Protein AF-A0A2G2KWG2-F1 (afdb_monomer_lite)

pLDDT: mean 80.39, std 11.44, range [49.38, 95.5]

Secondary structure (DSSP, 8-state):
--HHHHHHHHHHHHHHHHHHHHHTS--HHHHHHHHTTSTTHHHHHHHHHHHHHHHHHHHHHHHHHHHTTTSS-HHHHHHHHHHHHHHHHHHHHHHHHHHHHHHHHHHHHHHHHHHHHHHHHH--

Structure (mmCIF, N/CA/C/O backbone):
data_AF-A0A2G2KWG2-F1
#
_entry.id   AF-A0A2G2KWG2-F1
#
loop_
_atom_site.group_PDB
_atom_site.id
_atom_site.type_symbol
_atom_site.label_atom_id
_atom_site.label_alt_id
_atom_site.label_comp_id
_atom_site.label_asym_id
_atom_site.label_entity_id
_atom_site.label_seq_id
_atom_site.pdbx_PDB_ins_code
_atom_site.Cartn_x
_atom_site.Cartn_y
_atom_site.Cartn_z
_atom_site.occupancy
_atom_site.B_iso_or_equiv
_atom_site.auth_seq_id
_atom_site.auth_comp_id
_atom_site.auth_asym_id
_atom_site.auth_atom_id
_atom_site.pdbx_PDB_model_num
ATOM 1 N N . MET A 1 1 ? -23.468 -18.982 46.905 1.00 54.31 1 MET A N 1
ATOM 2 C CA . MET A 1 1 ? -22.474 -18.614 45.880 1.00 54.31 1 MET A CA 1
ATOM 3 C C . MET A 1 1 ? -21.474 -17.694 46.541 1.00 54.31 1 MET A C 1
ATOM 5 O O . MET A 1 1 ? -21.897 -16.703 47.131 1.00 54.31 1 MET A O 1
ATOM 9 N N . ASN A 1 2 ? -20.203 -18.081 46.556 1.00 81.50 2 ASN A N 1
ATOM 10 C CA . ASN A 1 2 ? -19.160 -17.312 47.232 1.00 81.50 2 ASN A CA 1
ATOM 11 C C . ASN A 1 2 ? -18.752 -16.104 46.363 1.00 81.50 2 ASN A C 1
ATOM 13 O O . ASN A 1 2 ? -18.913 -16.143 45.144 1.00 81.50 2 ASN A O 1
ATOM 17 N N . ILE A 1 3 ? -18.253 -15.020 46.963 1.00 78.94 3 ILE A N 1
ATOM 18 C CA . ILE A 1 3 ? -17.846 -13.813 46.212 1.00 78.94 3 ILE A CA 1
ATOM 19 C C . ILE A 1 3 ? -16.778 -14.167 45.162 1.00 78.94 3 ILE A C 1
ATOM 21 O O . ILE A 1 3 ? -16.867 -13.711 44.024 1.00 78.94 3 ILE A O 1
ATOM 25 N N . ASP A 1 4 ? -15.859 -15.073 45.505 1.00 80.88 4 ASP A N 1
ATOM 26 C CA . ASP A 1 4 ? -14.844 -15.612 44.592 1.00 80.88 4 ASP A CA 1
ATOM 27 C C . ASP A 1 4 ? -15.439 -16.311 43.369 1.00 80.88 4 ASP A C 1
ATOM 29 O O . ASP A 1 4 ? -14.950 -16.127 42.259 1.00 80.88 4 ASP A O 1
ATOM 33 N N . GLU A 1 5 ? -16.514 -17.085 43.542 1.00 81.19 5 GLU A N 1
ATOM 34 C CA . GLU A 1 5 ? -17.206 -17.740 42.425 1.00 81.19 5 GLU A CA 1
ATOM 35 C C . GLU A 1 5 ? -17.782 -16.708 41.463 1.00 81.19 5 GLU A C 1
ATOM 37 O O . GLU A 1 5 ? -17.678 -16.875 40.254 1.00 81.19 5 GLU A O 1
ATOM 42 N N . LYS A 1 6 ? -18.351 -15.623 41.996 1.00 78.88 6 LYS A N 1
ATOM 43 C CA . LYS A 1 6 ? -18.944 -14.552 41.195 1.00 78.88 6 LYS A CA 1
ATOM 44 C C . LYS A 1 6 ? -17.879 -13.755 40.437 1.00 78.88 6 LYS A C 1
ATOM 46 O O . LYS A 1 6 ? -18.065 -13.487 39.257 1.00 78.88 6 LYS A O 1
ATOM 51 N N . ILE A 1 7 ? -16.754 -13.451 41.088 1.00 77.50 7 ILE A N 1
ATOM 52 C CA . ILE A 1 7 ? -15.598 -12.789 40.465 1.00 77.50 7 ILE A CA 1
ATOM 53 C C . ILE A 1 7 ? -15.025 -13.657 39.341 1.00 77.50 7 ILE A C 1
ATOM 55 O O . ILE A 1 7 ? -14.759 -13.154 38.254 1.00 77.50 7 ILE A O 1
ATOM 59 N N . LYS A 1 8 ? -14.879 -14.967 39.572 1.00 80.06 8 LYS A N 1
ATOM 60 C CA . LYS A 1 8 ? -14.352 -15.909 38.577 1.00 80.06 8 LYS A CA 1
ATOM 61 C C . LYS A 1 8 ? -15.262 -16.022 37.352 1.00 80.06 8 LYS A C 1
ATOM 63 O O . LYS A 1 8 ? -14.764 -16.021 36.234 1.00 80.06 8 LYS A O 1
ATOM 68 N N . LEU A 1 9 ? -16.578 -16.050 37.572 1.00 79.69 9 LEU A N 1
ATOM 69 C CA . LEU A 1 9 ? -17.590 -16.078 36.512 1.00 79.69 9 LEU A CA 1
ATOM 70 C C . LEU A 1 9 ? -17.611 -14.779 35.694 1.00 79.69 9 LEU A C 1
ATOM 72 O O . LEU A 1 9 ? -17.725 -14.830 34.473 1.00 79.69 9 LEU A O 1
ATOM 76 N N . GLU A 1 10 ? -17.482 -13.622 36.350 1.00 79.44 10 GLU A N 1
ATOM 77 C CA . GLU A 1 10 ? -17.452 -12.320 35.670 1.00 79.44 10 GLU A CA 1
ATOM 78 C C . GLU A 1 10 ? -16.156 -12.167 34.849 1.00 79.44 10 GLU A C 1
ATOM 80 O O . GLU A 1 10 ? -16.222 -11.805 33.676 1.00 79.44 10 GLU A O 1
ATOM 85 N N . LEU A 1 11 ? -15.006 -12.589 35.392 1.00 77.31 11 LEU A N 1
ATOM 86 C CA . LEU A 1 11 ? -13.723 -12.651 34.675 1.00 77.31 11 LEU A CA 1
ATOM 87 C C . LEU A 1 11 ? -13.737 -13.621 33.487 1.00 77.31 11 LEU A C 1
ATOM 89 O O . LEU A 1 11 ? -13.220 -13.283 32.426 1.00 77.31 11 LEU A O 1
ATOM 93 N N . GLU A 1 12 ? -14.318 -14.816 33.635 1.00 77.38 12 GLU A N 1
ATOM 94 C CA . GLU A 1 12 ? -14.474 -15.756 32.516 1.00 77.38 12 GLU A CA 1
ATOM 95 C C . GLU A 1 12 ? -15.400 -15.189 31.438 1.00 77.38 12 GLU A C 1
ATOM 97 O O . GLU A 1 12 ? -15.107 -15.329 30.252 1.00 77.38 12 GLU A O 1
ATOM 102 N N . SER A 1 13 ? -16.481 -14.506 31.826 1.00 75.06 13 SER A N 1
ATOM 103 C CA . SER A 1 13 ? -17.388 -13.870 30.868 1.00 75.06 13 SER A CA 1
ATOM 104 C C . SER A 1 13 ? -16.723 -12.721 30.101 1.00 75.06 13 SER A C 1
ATOM 106 O O . SER A 1 13 ? -16.862 -12.652 28.882 1.00 75.06 13 SER A O 1
ATOM 108 N N . GLU A 1 14 ? -15.922 -11.882 30.769 1.00 67.38 14 GLU A N 1
ATOM 109 C CA . GLU A 1 14 ? -15.144 -10.825 30.112 1.00 67.38 14 GLU A CA 1
ATOM 110 C C . GLU A 1 14 ? -14.042 -11.403 29.217 1.00 67.38 14 GLU A C 1
ATOM 112 O O . GLU A 1 14 ? -13.830 -10.914 28.109 1.00 67.38 14 GLU A O 1
ATOM 117 N N . ALA A 1 15 ? -13.362 -12.467 29.652 1.00 65.44 15 ALA A N 1
ATOM 118 C CA . ALA A 1 15 ? -12.344 -13.135 28.847 1.00 65.44 15 ALA A CA 1
ATOM 119 C C . ALA A 1 15 ? -12.936 -13.747 27.568 1.00 65.44 15 ALA A C 1
ATOM 121 O O . ALA A 1 15 ? -12.315 -13.664 26.510 1.00 65.44 15 ALA A O 1
ATOM 122 N N . LEU A 1 16 ? -14.142 -14.318 27.645 1.00 66.94 16 LEU A N 1
ATOM 123 C CA . LEU A 1 16 ? -14.862 -14.867 26.494 1.00 66.94 16 LEU A CA 1
ATOM 124 C C . LEU A 1 16 ? -15.338 -13.774 25.529 1.00 66.94 16 LEU A C 1
ATOM 126 O O . LEU A 1 16 ? -15.199 -13.943 24.318 1.00 66.94 16 LEU A O 1
ATOM 130 N N . ASP A 1 17 ? -15.836 -12.649 26.043 1.00 66.38 17 ASP A N 1
ATOM 131 C CA . ASP A 1 17 ? -16.205 -11.488 25.223 1.00 66.38 17 ASP A CA 1
ATOM 132 C C . ASP A 1 17 ? -14.978 -10.904 24.505 1.00 66.38 17 ASP A C 1
ATOM 134 O O . ASP A 1 17 ? -15.029 -10.591 23.313 1.00 66.38 17 ASP A O 1
ATOM 138 N N . ILE A 1 18 ? -13.841 -10.804 25.198 1.00 60.88 18 ILE A N 1
ATOM 139 C CA . ILE A 1 18 ? -12.584 -10.336 24.609 1.00 60.88 18 ILE A CA 1
ATOM 140 C C . ILE A 1 18 ? -12.048 -11.339 23.570 1.00 60.88 18 ILE A C 1
ATOM 142 O O . ILE A 1 18 ? -11.591 -10.920 22.506 1.00 60.88 18 ILE A O 1
ATOM 146 N N . ASP A 1 19 ? -12.138 -12.648 23.824 1.00 60.06 19 ASP A N 1
ATOM 147 C CA . ASP A 1 19 ? -11.736 -13.699 22.875 1.00 60.06 19 ASP A CA 1
ATOM 148 C C . ASP A 1 19 ? -12.617 -13.707 21.613 1.00 60.06 19 ASP A C 1
ATOM 150 O O . ASP A 1 19 ? -12.115 -13.874 20.501 1.00 60.06 19 ASP A O 1
ATOM 154 N N . GLN A 1 20 ? -13.922 -13.444 21.744 1.00 61.66 20 GLN A N 1
ATOM 155 C CA . GLN A 1 20 ? -14.818 -13.274 20.595 1.00 61.66 20 GLN A CA 1
ATOM 156 C C . GLN A 1 20 ? -14.486 -12.019 19.776 1.00 61.66 20 GLN A C 1
ATOM 158 O O . GLN A 1 20 ? -14.484 -12.083 18.548 1.00 61.66 20 GLN A O 1
ATOM 163 N N . ILE A 1 21 ? -14.129 -10.906 20.427 1.00 60.56 21 ILE A N 1
ATOM 164 C CA . ILE A 1 21 ? -13.680 -9.678 19.748 1.00 60.56 21 ILE A CA 1
ATOM 165 C C . ILE A 1 21 ? -12.326 -9.887 19.044 1.00 60.56 21 ILE A C 1
ATOM 167 O O . ILE A 1 21 ? -12.087 -9.297 17.990 1.00 60.56 21 ILE A O 1
ATOM 171 N N . MET A 1 22 ? -11.439 -10.719 19.602 1.00 55.62 22 MET A N 1
ATOM 172 C CA . MET A 1 22 ? -10.153 -11.068 18.983 1.00 55.62 22 MET A CA 1
ATOM 173 C C . MET A 1 22 ? -10.294 -12.065 17.825 1.00 55.62 22 MET A C 1
ATOM 175 O O . MET A 1 22 ? -9.551 -11.966 16.852 1.00 55.62 22 MET A O 1
ATOM 179 N N . LYS A 1 23 ? -11.258 -12.992 17.879 1.00 54.12 23 LYS A N 1
ATOM 180 C CA . LYS A 1 23 ? -11.554 -13.923 16.773 1.00 54.12 23 LYS A CA 1
ATOM 181 C C . LYS A 1 23 ? -12.103 -13.237 15.522 1.00 54.12 23 LYS A C 1
ATOM 183 O O . LYS A 1 23 ? -11.944 -13.783 14.434 1.00 54.12 23 LYS A O 1
ATOM 188 N N . ASP A 1 24 ? -12.696 -12.054 15.667 1.00 54.72 24 ASP A N 1
ATOM 189 C CA . ASP A 1 24 ? -13.163 -11.220 14.550 1.00 54.72 24 ASP A C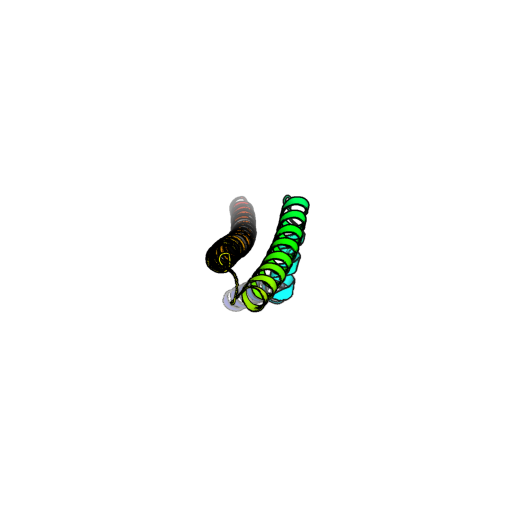A 1
ATOM 190 C C . ASP A 1 24 ? -12.019 -10.431 13.873 1.00 54.72 24 ASP A C 1
ATOM 192 O O . ASP A 1 24 ? -12.215 -9.712 12.893 1.00 54.72 24 ASP A O 1
ATOM 196 N N . GLU 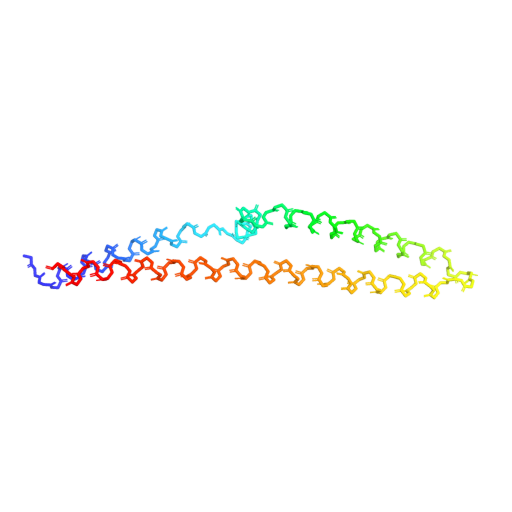A 1 25 ? -10.778 -10.570 14.360 1.00 55.91 25 GLU A N 1
ATOM 197 C CA . GLU A 1 25 ? -9.599 -10.126 13.624 1.00 55.91 25 GLU A CA 1
ATOM 198 C C . GLU A 1 25 ? -9.246 -11.162 12.558 1.00 55.91 25 GLU A C 1
ATOM 200 O O . GLU A 1 25 ? -8.352 -11.993 12.734 1.00 55.91 25 GLU A O 1
ATOM 205 N N . GLY A 1 26 ? -9.942 -11.111 11.420 1.00 58.81 26 GLY A N 1
ATOM 206 C CA . GLY A 1 26 ? -9.535 -11.881 10.254 1.00 58.81 26 GLY A CA 1
ATOM 207 C C . GLY A 1 26 ? -8.049 -11.662 9.938 1.00 58.81 26 GLY A C 1
ATOM 208 O O . GLY A 1 26 ? -7.449 -10.634 10.277 1.00 58.81 26 GLY A O 1
ATOM 209 N N . GLY A 1 27 ? -7.428 -12.677 9.328 1.00 70.56 27 GLY A N 1
ATOM 210 C CA . GLY A 1 27 ? -5.978 -12.741 9.122 1.00 70.56 27 GLY A CA 1
ATOM 211 C C . GLY A 1 27 ? -5.384 -11.542 8.365 1.00 70.56 27 GLY A C 1
ATOM 212 O O . GLY A 1 27 ? -6.073 -10.615 7.951 1.00 70.56 27 GLY A O 1
ATOM 213 N N . LEU A 1 28 ? -4.069 -11.555 8.115 1.00 65.31 28 LEU A N 1
ATOM 214 C CA . LEU A 1 28 ? -3.373 -10.444 7.433 1.00 65.31 28 LEU A CA 1
ATOM 215 C C . LEU A 1 28 ? -4.050 -10.000 6.121 1.00 65.31 28 LEU A C 1
ATOM 217 O O . LEU A 1 28 ? -4.090 -8.808 5.825 1.00 65.31 28 LEU A O 1
ATOM 221 N N . LEU A 1 29 ? -4.624 -10.943 5.368 1.00 69.56 29 LEU A N 1
ATOM 222 C CA . LEU A 1 29 ? -5.385 -10.653 4.150 1.00 69.56 29 LEU A CA 1
ATOM 223 C C . LEU A 1 29 ? -6.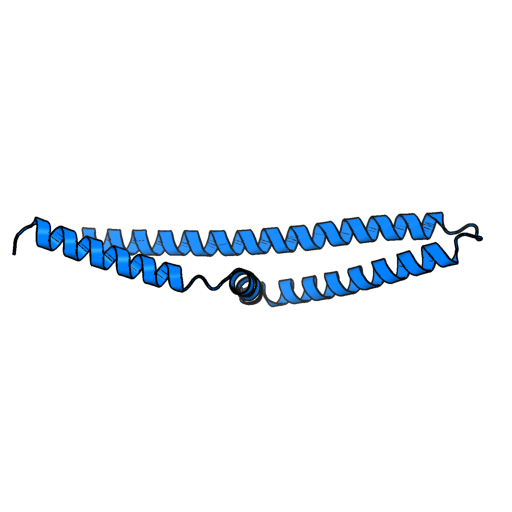686 -9.894 4.419 1.00 69.56 29 LEU A C 1
ATOM 225 O O . LEU A 1 29 ? -7.057 -9.036 3.625 1.00 69.56 29 LEU A O 1
ATOM 229 N N . ASP A 1 30 ? -7.343 -10.159 5.541 1.00 70.25 30 ASP A N 1
ATOM 230 C CA . ASP A 1 30 ? -8.566 -9.467 5.932 1.00 70.25 30 ASP A CA 1
ATOM 231 C C . ASP A 1 30 ? -8.261 -8.037 6.392 1.00 70.25 30 ASP A C 1
ATOM 233 O O . ASP A 1 30 ? -8.931 -7.088 6.000 1.00 70.25 30 ASP A O 1
ATOM 237 N N . ARG A 1 31 ? -7.139 -7.831 7.094 1.00 67.12 31 ARG A N 1
ATOM 238 C CA . ARG A 1 31 ? -6.636 -6.480 7.408 1.00 67.12 31 ARG A CA 1
ATOM 239 C C . ARG A 1 31 ? -6.324 -5.666 6.143 1.00 67.12 31 ARG A C 1
ATOM 241 O O . ARG A 1 31 ? -6.609 -4.466 6.086 1.00 67.12 31 ARG A O 1
ATOM 248 N N . ILE A 1 32 ? -5.799 -6.315 5.102 1.00 68.44 32 ILE A N 1
ATOM 249 C CA . ILE A 1 32 ? -5.620 -5.692 3.784 1.00 68.44 32 ILE A CA 1
ATOM 250 C C . ILE A 1 32 ? -6.987 -5.407 3.148 1.00 68.44 32 ILE A C 1
ATOM 252 O O . ILE A 1 32 ? -7.213 -4.293 2.681 1.00 68.44 32 ILE A O 1
ATOM 256 N N . ALA A 1 33 ? -7.924 -6.358 3.177 1.00 67.31 33 ALA A N 1
ATOM 257 C CA . ALA A 1 33 ? -9.261 -6.201 2.607 1.00 67.31 33 ALA A CA 1
ATOM 258 C C . ALA A 1 33 ? -10.063 -5.066 3.269 1.00 67.31 33 ALA A C 1
ATOM 260 O O . ALA A 1 33 ? -10.713 -4.291 2.569 1.00 67.31 33 ALA A O 1
ATOM 261 N N . VAL A 1 34 ? -9.954 -4.891 4.587 1.00 68.75 34 VAL A N 1
ATOM 262 C CA . VAL A 1 34 ? -10.573 -3.789 5.343 1.00 68.75 34 VAL A CA 1
ATOM 263 C C . VAL A 1 34 ? -10.029 -2.426 4.903 1.00 68.75 34 VAL A C 1
ATOM 265 O O . VAL A 1 34 ? -10.781 -1.452 4.847 1.00 68.75 34 VAL A O 1
ATOM 268 N N . THR A 1 35 ? -8.761 -2.346 4.482 1.00 67.44 35 THR A N 1
ATOM 269 C CA . THR A 1 35 ? -8.192 -1.115 3.895 1.00 67.44 35 THR A CA 1
ATOM 270 C C . THR A 1 35 ? -8.933 -0.705 2.612 1.00 67.44 35 THR A C 1
ATOM 272 O O . THR A 1 35 ? -9.075 0.482 2.319 1.00 67.44 35 THR A O 1
ATOM 275 N N . PHE A 1 36 ? -9.507 -1.669 1.886 1.00 65.50 36 PHE A N 1
ATOM 276 C CA . PHE A 1 36 ? -10.360 -1.426 0.720 1.00 65.50 36 PHE A CA 1
ATOM 277 C C . PHE A 1 36 ? -11.837 -1.169 1.062 1.00 65.50 36 PHE A C 1
ATOM 279 O O . PHE A 1 36 ? -12.630 -0.984 0.143 1.00 65.50 36 PHE A O 1
ATOM 286 N N . GLN A 1 37 ? -12.244 -1.142 2.334 1.00 63.84 37 GLN A N 1
ATOM 287 C CA . GLN A 1 37 ? -13.651 -0.991 2.744 1.00 63.84 37 GLN A CA 1
ATOM 288 C C . GLN A 1 37 ? -13.956 0.330 3.483 1.00 63.84 37 GLN A C 1
ATOM 290 O O . GLN A 1 37 ? -15.110 0.594 3.808 1.00 63.84 37 GLN A O 1
ATOM 295 N N . GLY A 1 38 ? -12.961 1.200 3.696 1.00 68.19 38 GLY A N 1
ATOM 296 C CA . GLY A 1 38 ? -13.136 2.497 4.368 1.00 68.19 38 GLY A CA 1
ATOM 297 C C . GLY A 1 38 ? -13.707 3.629 3.495 1.00 68.19 38 GLY A C 1
ATOM 298 O O . GLY A 1 38 ? -13.888 3.494 2.285 1.00 68.19 38 GLY A O 1
ATOM 299 N N . GLY A 1 39 ? -13.924 4.806 4.096 1.00 70.75 39 GLY A N 1
ATOM 300 C CA . GLY A 1 39 ? -14.415 6.009 3.397 1.00 70.75 39 GLY A CA 1
ATOM 301 C C . GLY A 1 39 ? -13.511 6.492 2.251 1.00 70.75 39 GLY A C 1
ATOM 302 O O . GLY A 1 39 ? -13.989 7.115 1.307 1.00 70.75 39 GLY A O 1
ATOM 303 N N . MET A 1 40 ? -12.223 6.131 2.273 1.00 75.94 40 MET A N 1
ATOM 304 C CA . MET A 1 40 ? -11.272 6.398 1.186 1.00 75.94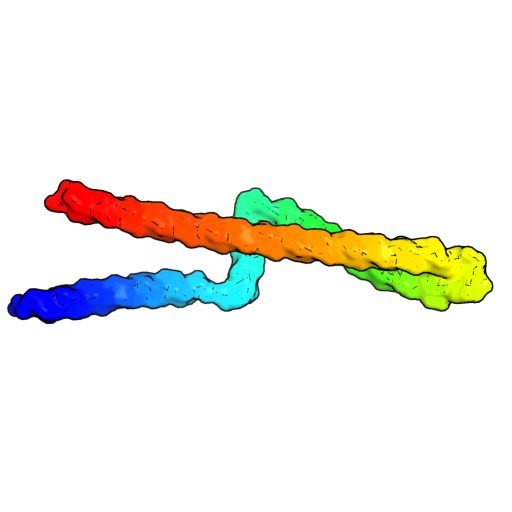 40 MET A CA 1
ATOM 305 C C . MET A 1 40 ? -11.123 5.236 0.190 1.00 75.94 40 MET A C 1
ATOM 307 O O . MET A 1 40 ? -10.214 5.251 -0.636 1.00 75.94 40 MET A O 1
ATOM 311 N N . ARG A 1 41 ? -12.040 4.255 0.189 1.00 78.69 41 ARG A N 1
ATOM 312 C CA . ARG A 1 41 ? -12.015 3.071 -0.693 1.00 78.69 41 ARG A CA 1
ATOM 313 C C . ARG A 1 41 ? -11.747 3.405 -2.158 1.00 78.69 41 ARG A C 1
ATOM 315 O O . ARG A 1 41 ? -10.892 2.786 -2.783 1.00 78.69 41 ARG A O 1
ATOM 322 N N . ARG A 1 42 ? -12.470 4.381 -2.720 1.00 80.88 42 ARG A N 1
ATOM 323 C CA . ARG A 1 42 ? -12.292 4.779 -4.129 1.00 80.88 42 ARG A CA 1
ATOM 324 C C . ARG A 1 42 ? -10.875 5.290 -4.388 1.00 80.88 42 ARG A C 1
ATOM 326 O O . ARG A 1 42 ? -10.299 4.973 -5.420 1.00 80.88 42 ARG A O 1
ATOM 333 N N . TRP A 1 43 ? -10.308 6.023 -3.434 1.00 83.00 43 TRP A N 1
ATOM 334 C CA . TRP A 1 43 ? -8.965 6.588 -3.535 1.00 83.00 43 TRP A CA 1
ATOM 335 C C . TRP A 1 43 ? -7.883 5.507 -3.436 1.00 83.00 43 TRP A C 1
ATOM 337 O O . TRP A 1 43 ? -6.976 5.471 -4.261 1.00 83.00 43 TRP A O 1
ATOM 347 N N . VAL A 1 44 ? -8.043 4.554 -2.511 1.00 85.75 44 VAL A N 1
ATOM 348 C CA . VAL A 1 44 ? -7.153 3.388 -2.383 1.00 85.75 44 VAL A CA 1
ATOM 349 C C . VAL A 1 44 ? -7.162 2.542 -3.661 1.00 85.75 44 VAL A C 1
ATOM 351 O O . VAL A 1 44 ? -6.101 2.131 -4.123 1.00 85.75 44 VAL A O 1
ATOM 354 N N . ILE A 1 45 ? -8.330 2.328 -4.280 1.00 86.62 45 ILE A N 1
ATOM 355 C CA . ILE A 1 45 ? -8.439 1.602 -5.558 1.00 86.62 45 ILE A CA 1
ATOM 356 C C . ILE A 1 45 ? -7.713 2.354 -6.680 1.00 86.62 45 ILE A C 1
ATOM 358 O O . ILE A 1 45 ? -6.922 1.745 -7.396 1.00 86.62 45 ILE A O 1
ATOM 362 N N . ILE A 1 46 ? -7.937 3.666 -6.815 1.00 89.38 46 ILE A N 1
ATOM 363 C CA . ILE A 1 46 ? -7.266 4.495 -7.832 1.00 89.38 46 ILE A CA 1
ATOM 364 C C . ILE A 1 46 ? -5.745 4.415 -7.671 1.00 89.38 46 ILE A C 1
ATOM 366 O O . ILE A 1 46 ? -5.032 4.221 -8.652 1.00 89.38 46 ILE A O 1
ATOM 370 N N . ILE A 1 47 ? -5.244 4.505 -6.439 1.00 89.19 47 ILE A N 1
ATOM 371 C CA . ILE A 1 47 ? -3.809 4.414 -6.157 1.00 89.19 47 ILE A CA 1
ATOM 372 C C . ILE A 1 47 ? -3.254 3.029 -6.436 1.00 89.19 47 ILE A C 1
ATOM 374 O O . ILE A 1 47 ? -2.145 2.916 -6.949 1.00 89.19 47 ILE A O 1
ATOM 378 N N . ASN A 1 48 ? -4.002 1.973 -6.130 1.00 90.00 48 ASN A N 1
ATOM 379 C CA . ASN A 1 48 ? -3.560 0.619 -6.427 1.00 90.00 48 ASN A CA 1
ATOM 380 C C . ASN A 1 48 ? -3.456 0.395 -7.946 1.00 90.00 48 ASN A C 1
ATOM 382 O O . ASN A 1 48 ? -2.454 -0.129 -8.426 1.00 90.00 48 ASN A O 1
ATOM 386 N N . ILE A 1 49 ? -4.430 0.899 -8.714 1.00 92.00 49 ILE A N 1
ATOM 387 C CA . ILE A 1 49 ? -4.372 0.907 -10.182 1.00 92.00 49 ILE A CA 1
ATOM 388 C C . ILE A 1 49 ? -3.166 1.723 -10.665 1.00 92.00 49 ILE A C 1
ATOM 390 O O . ILE A 1 49 ? -2.415 1.252 -11.515 1.00 92.00 49 ILE A O 1
ATOM 394 N N . ALA A 1 50 ? -2.925 2.908 -10.096 1.00 91.25 50 ALA A N 1
ATOM 395 C CA . ALA A 1 50 ? -1.755 3.716 -10.430 1.00 91.25 50 ALA A CA 1
ATOM 396 C C . ALA A 1 50 ? -0.438 2.977 -10.127 1.00 91.25 50 ALA A C 1
ATOM 398 O O . ALA A 1 50 ? 0.475 3.007 -10.946 1.00 91.25 50 ALA A O 1
ATOM 399 N N . ALA A 1 51 ? -0.353 2.247 -9.010 1.00 92.44 51 ALA A N 1
ATOM 400 C CA . ALA A 1 51 ? 0.802 1.421 -8.658 1.00 92.44 51 ALA A CA 1
ATOM 401 C C . ALA A 1 51 ? 1.038 0.283 -9.665 1.00 92.44 51 ALA A C 1
ATOM 403 O O . ALA A 1 51 ? 2.186 -0.045 -9.971 1.00 92.44 51 ALA A O 1
ATOM 404 N N . LEU A 1 52 ? -0.032 -0.321 -10.194 1.00 93.38 52 LEU A N 1
ATOM 405 C CA . LEU A 1 52 ? 0.070 -1.323 -11.259 1.00 93.38 52 LEU A CA 1
ATOM 406 C C . LEU A 1 52 ? 0.578 -0.695 -12.560 1.00 93.38 52 LEU A C 1
ATOM 408 O O . LEU A 1 52 ? 1.495 -1.235 -13.174 1.00 93.38 52 LEU A O 1
ATOM 412 N N . VAL A 1 53 ? 0.049 0.469 -12.947 1.00 94.81 53 VAL A N 1
ATOM 413 C CA . VAL A 1 53 ? 0.497 1.202 -14.143 1.00 94.81 53 VAL A CA 1
ATOM 414 C C . VAL A 1 53 ? 1.971 1.597 -14.025 1.00 94.81 53 VAL A C 1
ATOM 416 O O . VAL A 1 53 ? 2.745 1.344 -14.945 1.00 94.81 53 VAL A O 1
ATOM 419 N N . VAL A 1 54 ? 2.392 2.148 -12.884 1.00 93.25 54 VAL A N 1
ATOM 420 C CA . VAL A 1 54 ? 3.802 2.479 -12.619 1.00 93.25 54 VAL A CA 1
ATOM 421 C C . VAL A 1 54 ? 4.669 1.217 -12.649 1.00 93.25 54 VAL A C 1
ATOM 423 O O . VAL A 1 54 ? 5.741 1.233 -13.245 1.00 93.25 54 VAL A O 1
ATOM 426 N N . GLY A 1 55 ? 4.188 0.097 -12.102 1.00 93.00 55 GLY A N 1
ATOM 427 C CA . GLY A 1 55 ? 4.860 -1.202 -12.198 1.00 93.00 55 GLY A CA 1
ATOM 428 C C . GLY A 1 55 ? 5.084 -1.669 -13.642 1.00 93.00 55 GLY A C 1
ATOM 429 O O . GLY A 1 55 ? 6.178 -2.123 -13.978 1.00 93.00 55 GLY A O 1
ATOM 430 N N . LEU A 1 56 ? 4.089 -1.501 -14.517 1.00 94.50 56 LEU A N 1
ATOM 431 C CA . LEU A 1 56 ? 4.225 -1.802 -15.946 1.00 94.50 56 LEU A CA 1
ATOM 432 C C . LEU A 1 56 ? 5.224 -0.862 -16.635 1.00 94.50 56 LEU A C 1
ATOM 434 O O . LEU A 1 56 ? 6.025 -1.312 -17.454 1.00 94.50 56 LEU A O 1
ATOM 438 N N . LEU A 1 57 ? 5.230 0.425 -16.276 1.00 92.81 57 LEU A N 1
ATOM 439 C CA . LEU A 1 57 ? 6.201 1.392 -16.795 1.00 92.81 57 LEU A CA 1
ATOM 440 C C . LEU A 1 57 ? 7.635 1.068 -16.353 1.00 92.81 57 LEU A C 1
ATOM 442 O O . LEU A 1 57 ? 8.562 1.229 -17.144 1.00 92.81 57 LEU A O 1
ATOM 446 N N . ILE A 1 58 ? 7.837 0.562 -15.134 1.00 92.62 58 ILE A N 1
ATOM 447 C CA . ILE A 1 58 ? 9.145 0.067 -14.672 1.00 92.62 58 ILE A CA 1
ATOM 448 C C . ILE A 1 58 ? 9.616 -1.094 -15.556 1.00 92.62 58 ILE A C 1
ATOM 450 O O . ILE A 1 58 ? 10.750 -1.082 -16.033 1.00 92.62 58 ILE A O 1
ATOM 454 N N . ALA A 1 59 ? 8.748 -2.073 -15.830 1.00 90.94 59 ALA A N 1
ATOM 455 C CA . ALA A 1 59 ? 9.091 -3.195 -16.706 1.00 90.94 59 ALA A CA 1
ATOM 456 C C . ALA A 1 59 ? 9.421 -2.727 -18.136 1.00 90.94 59 ALA A C 1
ATOM 458 O O . ALA A 1 59 ? 10.405 -3.169 -18.729 1.00 90.94 59 ALA A O 1
ATOM 459 N N . TRP A 1 60 ? 8.643 -1.779 -18.667 1.00 90.12 60 TRP A N 1
ATOM 460 C CA . TRP A 1 60 ? 8.872 -1.197 -19.989 1.00 90.12 60 TRP A CA 1
ATOM 461 C C . TRP A 1 60 ? 10.190 -0.421 -20.077 1.00 90.12 60 TRP A C 1
ATOM 463 O O . TRP A 1 60 ? 10.963 -0.606 -21.016 1.00 90.12 60 TRP A O 1
ATOM 473 N N . THR A 1 61 ? 10.470 0.440 -19.097 1.00 88.75 61 THR A N 1
ATOM 474 C CA . THR A 1 61 ? 11.711 1.225 -19.059 1.00 88.75 61 THR A CA 1
ATOM 475 C C . THR A 1 61 ? 12.936 0.341 -18.858 1.00 88.75 61 THR A C 1
ATOM 477 O O . THR A 1 61 ? 13.938 0.571 -19.526 1.00 88.75 61 THR A O 1
ATOM 480 N N . GLY A 1 62 ? 12.840 -0.717 -18.047 1.00 85.25 62 GLY A N 1
ATOM 481 C CA . GLY A 1 62 ? 13.896 -1.723 -17.916 1.00 85.25 62 GLY A CA 1
ATOM 482 C C . GLY A 1 62 ? 14.160 -2.476 -19.225 1.00 85.25 62 GLY A C 1
ATOM 483 O O . GLY A 1 62 ? 15.312 -2.647 -19.619 1.00 85.25 62 GLY A O 1
ATOM 484 N N . TYR A 1 63 ? 13.104 -2.854 -19.954 1.00 87.00 63 TYR A N 1
ATOM 485 C CA . TYR A 1 63 ? 13.229 -3.481 -21.273 1.00 87.00 63 TYR A CA 1
ATOM 486 C C . TYR A 1 63 ? 13.899 -2.547 -22.292 1.00 87.00 63 TYR A C 1
ATOM 488 O O . TYR A 1 63 ? 14.853 -2.932 -22.965 1.00 87.00 63 TYR A O 1
ATOM 496 N N . ARG A 1 64 ? 13.455 -1.286 -22.370 1.00 84.31 64 ARG A N 1
ATOM 497 C CA . ARG A 1 64 ? 14.046 -0.274 -23.264 1.00 84.31 64 ARG A CA 1
ATOM 498 C C . ARG A 1 64 ? 15.490 0.051 -22.889 1.00 84.31 64 ARG A C 1
ATOM 500 O O . ARG A 1 64 ? 16.310 0.212 -23.783 1.00 84.31 64 ARG A O 1
ATOM 507 N N . PHE A 1 65 ? 15.815 0.094 -21.599 1.00 81.69 65 PHE A N 1
ATOM 508 C CA . PHE A 1 65 ? 17.185 0.287 -21.134 1.00 81.69 65 PHE A CA 1
ATOM 509 C C . PHE A 1 65 ? 18.121 -0.804 -21.670 1.00 81.69 65 PHE A C 1
ATOM 511 O O . PHE A 1 65 ? 19.186 -0.472 -22.171 1.00 81.69 65 PHE A O 1
ATOM 518 N N . TYR A 1 66 ? 17.699 -2.074 -21.646 1.00 78.00 66 TYR A N 1
ATOM 519 C CA . TYR A 1 66 ? 18.504 -3.196 -22.145 1.00 78.00 66 TYR A CA 1
ATOM 520 C C . TYR A 1 66 ? 18.702 -3.175 -23.671 1.00 78.00 66 TYR A C 1
ATOM 522 O O . TYR A 1 66 ? 19.786 -3.473 -24.158 1.00 78.00 66 TYR A O 1
ATOM 530 N N . LEU A 1 67 ? 17.678 -2.788 -24.439 1.00 79.19 67 LEU A N 1
ATOM 531 C CA . LEU A 1 67 ? 17.750 -2.746 -25.909 1.00 79.19 67 LEU A CA 1
ATOM 532 C C . LEU A 1 67 ? 18.540 -1.565 -26.480 1.00 79.19 67 LEU A C 1
ATOM 534 O O . LEU A 1 67 ? 19.018 -1.653 -27.605 1.00 79.19 67 LEU A O 1
ATOM 538 N N . LEU A 1 68 ? 18.638 -0.454 -25.749 1.00 73.94 68 LEU A N 1
ATOM 539 C CA . LEU A 1 68 ? 19.328 0.756 -26.207 1.00 73.94 68 LEU A CA 1
ATOM 540 C C . LEU A 1 68 ? 20.755 0.886 -25.648 1.00 73.94 68 LEU A C 1
ATOM 542 O O . LEU A 1 68 ? 21.318 1.973 -25.730 1.00 73.94 68 LEU A O 1
ATOM 546 N N . ILE A 1 69 ? 21.336 -0.197 -25.112 1.00 63.62 69 ILE A N 1
ATOM 547 C CA . ILE A 1 69 ? 22.706 -0.230 -24.562 1.00 63.62 69 ILE A CA 1
ATOM 548 C C . ILE A 1 69 ? 23.756 0.275 -25.5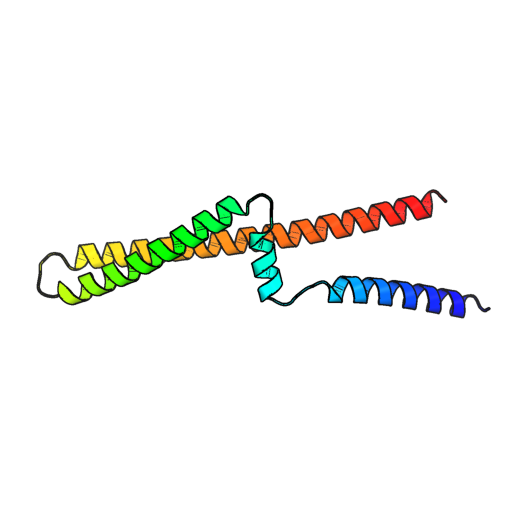68 1.00 63.62 69 ILE A C 1
ATOM 550 O O . ILE A 1 69 ? 24.730 0.896 -25.151 1.00 63.62 69 ILE A O 1
ATOM 554 N N . ASP A 1 70 ? 23.519 0.093 -26.869 1.00 63.72 70 ASP A N 1
ATOM 555 C CA . ASP A 1 70 ? 24.447 0.489 -27.937 1.00 63.72 70 ASP A CA 1
ATOM 556 C C . ASP A 1 70 ? 24.206 1.910 -28.506 1.00 63.72 70 ASP A C 1
ATOM 558 O O . ASP A 1 70 ? 24.943 2.352 -29.385 1.00 63.72 70 ASP A O 1
ATOM 562 N N . LEU A 1 71 ? 23.176 2.639 -28.047 1.00 67.50 71 LEU A N 1
ATOM 563 C CA . LEU A 1 71 ? 22.854 4.007 -28.501 1.00 67.50 71 LEU A CA 1
ATOM 564 C C . LEU A 1 71 ? 23.275 5.065 -27.465 1.00 67.50 71 LEU A C 1
ATOM 566 O O . LEU A 1 71 ? 23.597 4.728 -26.338 1.00 67.50 71 LEU A O 1
ATOM 570 N N . GLU A 1 72 ? 23.220 6.362 -27.805 1.00 65.81 72 GLU A N 1
ATOM 571 C CA . GLU A 1 72 ? 23.545 7.485 -26.892 1.00 65.81 72 GLU A CA 1
ATOM 572 C C . GLU A 1 72 ? 22.473 7.785 -25.820 1.00 65.81 72 GLU A C 1
ATOM 574 O O . GLU A 1 72 ? 22.684 8.581 -24.906 1.00 65.81 72 GLU A O 1
ATOM 579 N N . THR A 1 73 ? 21.315 7.120 -25.869 1.00 74.00 73 THR A N 1
ATOM 580 C CA . THR A 1 73 ? 20.196 7.350 -24.937 1.00 74.00 73 THR A CA 1
ATOM 581 C C . THR A 1 73 ? 20.035 6.408 -23.716 1.00 74.00 73 THR A C 1
ATOM 583 O O . THR A 1 73 ? 18.987 6.509 -23.070 1.00 74.00 73 THR A O 1
ATOM 586 N N . PRO A 1 74 ? 20.961 5.505 -23.308 1.00 75.69 74 PRO A N 1
ATOM 587 C CA . PRO A 1 74 ? 20.684 4.531 -22.245 1.00 75.69 74 PRO A CA 1
ATOM 588 C C . PRO A 1 74 ? 20.574 5.224 -20.882 1.00 75.69 74 PRO A C 1
ATOM 590 O O . PRO A 1 74 ? 19.768 4.838 -20.039 1.00 75.69 74 PRO A O 1
ATOM 593 N N . LEU A 1 75 ? 21.330 6.307 -20.691 1.00 83.81 75 LEU A N 1
ATOM 594 C CA . LEU A 1 75 ? 21.370 7.098 -19.463 1.00 83.81 75 LEU A CA 1
ATOM 595 C C . LEU A 1 75 ? 19.996 7.706 -19.133 1.00 83.81 75 LEU A C 1
ATOM 597 O O . LEU A 1 75 ? 19.559 7.654 -17.986 1.00 83.81 75 LEU A O 1
ATOM 601 N N . PHE A 1 76 ? 19.266 8.188 -20.145 1.00 85.88 76 PHE A N 1
ATOM 602 C CA . PHE A 1 76 ? 17.909 8.717 -19.976 1.00 85.88 76 PHE A CA 1
ATOM 603 C C . PHE A 1 76 ? 16.925 7.645 -19.483 1.00 85.88 76 PHE A C 1
ATOM 605 O O . PHE A 1 76 ? 16.187 7.870 -18.521 1.00 85.88 76 PHE A O 1
ATOM 612 N N .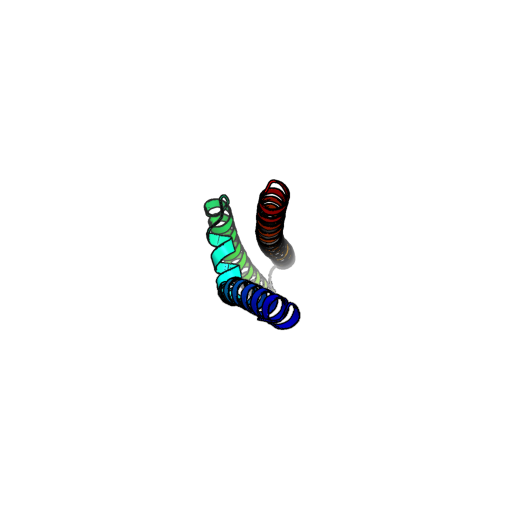 TRP A 1 77 ? 16.938 6.460 -20.102 1.00 86.56 77 TRP A N 1
ATOM 613 C CA . TRP A 1 77 ? 16.063 5.351 -19.709 1.00 86.56 77 TRP A CA 1
ATOM 614 C C . TRP A 1 77 ? 16.429 4.782 -18.334 1.00 86.56 77 TRP A C 1
ATOM 616 O O . TRP A 1 77 ? 15.531 4.437 -17.568 1.00 86.56 77 TRP A O 1
ATOM 626 N N . GLY A 1 78 ? 17.719 4.765 -17.984 1.00 86.31 78 GLY A N 1
ATOM 627 C CA . GLY A 1 78 ? 18.198 4.377 -16.657 1.00 86.31 78 GLY A CA 1
ATOM 628 C C . GLY A 1 78 ? 17.725 5.332 -15.557 1.00 86.31 78 GLY A C 1
ATOM 629 O O . GLY A 1 78 ? 17.215 4.886 -14.531 1.00 86.31 78 GLY A O 1
ATOM 630 N N . VAL A 1 79 ? 17.802 6.648 -15.785 1.00 90.69 79 VAL A N 1
ATOM 631 C CA . VAL A 1 79 ? 17.271 7.650 -14.842 1.00 90.69 79 VAL A CA 1
ATOM 632 C C . VAL A 1 79 ? 15.753 7.520 -14.707 1.00 90.69 79 VAL A C 1
ATOM 634 O O . VAL A 1 79 ? 15.245 7.496 -13.586 1.00 90.69 79 VAL A O 1
ATOM 637 N N . CYS A 1 80 ? 15.025 7.363 -15.817 1.00 90.19 80 CYS A N 1
ATOM 638 C CA . CYS A 1 80 ? 13.577 7.141 -15.779 1.00 90.19 80 CYS A CA 1
ATOM 639 C C . CYS A 1 80 ? 13.211 5.892 -14.964 1.00 90.19 80 CYS A C 1
ATOM 641 O O . CYS A 1 80 ? 12.292 5.941 -14.150 1.00 90.19 80 CYS A O 1
ATOM 643 N N . PHE A 1 81 ? 13.950 4.794 -15.135 1.00 91.19 81 PHE A N 1
ATOM 644 C CA . PHE A 1 81 ? 13.748 3.561 -14.378 1.00 91.19 81 PHE A CA 1
ATOM 645 C C . PHE A 1 81 ? 13.923 3.776 -12.866 1.00 91.19 81 PHE A C 1
ATOM 647 O O . PHE A 1 81 ? 13.058 3.382 -12.084 1.00 91.19 81 PHE A O 1
ATOM 654 N N . VAL A 1 82 ? 14.992 4.463 -12.444 1.00 92.75 82 VAL A N 1
ATOM 655 C CA . VAL A 1 82 ? 15.235 4.773 -11.023 1.00 92.75 82 VAL A CA 1
ATOM 656 C C . VAL A 1 82 ? 14.142 5.679 -10.452 1.00 92.75 82 VAL A C 1
ATOM 658 O O . VAL A 1 82 ? 13.632 5.409 -9.365 1.00 92.75 82 VAL A O 1
ATOM 661 N N . VAL A 1 83 ? 13.731 6.718 -11.184 1.00 94.62 83 VAL A N 1
ATOM 662 C CA . VAL A 1 83 ? 12.646 7.618 -10.758 1.00 94.62 83 VAL A CA 1
ATOM 663 C C . VAL A 1 83 ? 11.339 6.848 -10.573 1.00 94.62 83 VAL A C 1
ATOM 665 O O . VAL A 1 83 ? 10.664 7.020 -9.557 1.00 94.62 83 VAL A O 1
ATOM 668 N N . LEU A 1 84 ? 10.999 5.955 -11.507 1.00 94.25 84 LEU A N 1
ATOM 669 C CA . LEU A 1 84 ? 9.802 5.124 -11.401 1.00 94.25 84 LEU A CA 1
ATOM 670 C C . LEU A 1 84 ? 9.883 4.138 -10.225 1.00 94.25 84 LEU A C 1
ATOM 672 O O . LEU A 1 84 ? 8.884 3.946 -9.534 1.00 94.25 84 LEU A O 1
ATOM 676 N N . LEU A 1 85 ? 11.055 3.558 -9.940 1.00 93.94 85 LEU A N 1
ATOM 677 C CA . LEU A 1 85 ? 11.255 2.708 -8.758 1.00 93.94 85 LEU A CA 1
ATOM 678 C C . LEU A 1 85 ? 11.028 3.472 -7.450 1.00 93.94 85 LEU A C 1
ATOM 680 O O . LEU A 1 85 ? 10.338 2.978 -6.557 1.00 93.94 85 LEU A O 1
ATOM 684 N N . VAL A 1 86 ? 11.574 4.685 -7.343 1.00 95.50 86 VAL A N 1
ATOM 685 C CA . VAL A 1 86 ? 11.373 5.552 -6.176 1.00 95.50 86 VAL A CA 1
ATOM 686 C C . VAL A 1 86 ? 9.894 5.913 -6.034 1.00 95.50 86 VAL A C 1
ATOM 688 O O . VAL A 1 86 ? 9.327 5.766 -4.950 1.00 95.50 86 VAL A O 1
ATOM 691 N N . MET A 1 87 ? 9.239 6.302 -7.132 1.00 94.00 87 MET A N 1
ATOM 692 C CA . MET A 1 87 ? 7.802 6.583 -7.165 1.00 94.00 87 MET A CA 1
ATOM 693 C C . MET A 1 87 ? 6.977 5.378 -6.685 1.00 94.00 87 MET A C 1
ATOM 695 O O . MET A 1 87 ? 6.083 5.535 -5.854 1.00 94.00 87 MET A O 1
ATOM 699 N N . GLN A 1 88 ? 7.318 4.166 -7.128 1.00 93.81 88 GLN A N 1
ATOM 700 C CA . GLN A 1 88 ? 6.657 2.934 -6.693 1.00 93.81 88 GLN A CA 1
ATOM 701 C C . GLN A 1 88 ? 6.853 2.657 -5.195 1.00 93.81 88 GLN A C 1
ATOM 703 O O . GLN A 1 88 ? 5.928 2.193 -4.521 1.00 93.81 88 GLN A O 1
ATOM 708 N N . GLY A 1 89 ? 8.033 2.974 -4.654 1.00 94.12 89 GLY A N 1
ATOM 709 C CA . GLY A 1 89 ? 8.310 2.913 -3.219 1.00 94.12 89 GLY A CA 1
ATOM 710 C C . GLY A 1 89 ? 7.419 3.860 -2.411 1.00 94.12 89 GLY A C 1
ATOM 711 O O . GLY A 1 89 ? 6.800 3.437 -1.432 1.00 94.12 89 GLY A O 1
ATOM 712 N N . PHE A 1 90 ? 7.281 5.114 -2.853 1.00 95.19 90 PHE A N 1
ATOM 713 C CA . PHE A 1 90 ? 6.409 6.097 -2.203 1.00 95.19 90 PHE A CA 1
ATOM 714 C C . PHE A 1 90 ? 4.937 5.682 -2.214 1.00 95.19 90 PHE A C 1
ATOM 716 O O . PHE A 1 90 ? 4.271 5.805 -1.186 1.00 95.19 90 PHE A O 1
ATOM 723 N N . ILE A 1 91 ? 4.438 5.138 -3.329 1.00 91.69 91 ILE A N 1
ATOM 724 C CA . ILE A 1 91 ? 3.051 4.663 -3.415 1.00 91.69 91 ILE A CA 1
ATOM 725 C C . ILE A 1 91 ? 2.797 3.543 -2.397 1.00 91.69 91 ILE A C 1
ATOM 727 O O . ILE A 1 91 ? 1.815 3.589 -1.655 1.00 91.69 91 ILE A O 1
ATOM 731 N N . LYS A 1 92 ? 3.700 2.557 -2.305 1.00 90.12 92 LYS A N 1
ATOM 732 C CA . LYS A 1 92 ? 3.581 1.474 -1.314 1.00 90.12 92 LYS A CA 1
ATOM 733 C C . LYS A 1 92 ? 3.646 1.985 0.123 1.00 90.12 92 LYS A C 1
ATOM 735 O O . LYS A 1 92 ? 2.855 1.539 0.951 1.00 90.12 92 LYS A O 1
ATOM 740 N N . ASN A 1 93 ? 4.553 2.919 0.411 1.00 92.69 93 ASN A N 1
ATOM 741 C CA . ASN A 1 93 ? 4.657 3.527 1.736 1.00 92.69 93 ASN A CA 1
ATOM 742 C C . ASN A 1 93 ? 3.350 4.242 2.114 1.00 92.69 93 ASN A C 1
ATOM 744 O O . ASN A 1 93 ? 2.817 4.037 3.200 1.00 92.69 93 ASN A O 1
ATOM 748 N N . TRP A 1 94 ? 2.770 4.998 1.180 1.00 90.56 94 TRP A N 1
ATOM 749 C CA . TRP A 1 94 ? 1.488 5.657 1.398 1.00 90.56 94 TRP A CA 1
ATOM 750 C C . TRP A 1 94 ? 0.358 4.665 1.721 1.00 90.56 94 TRP A C 1
ATOM 752 O O . TRP A 1 94 ? -0.356 4.860 2.704 1.00 90.56 94 TRP A O 1
ATOM 762 N N . ILE A 1 95 ? 0.240 3.561 0.970 1.00 86.44 95 ILE A N 1
ATOM 763 C CA . ILE A 1 95 ? -0.758 2.509 1.248 1.00 86.44 95 ILE A CA 1
ATOM 764 C C . ILE A 1 95 ? -0.560 1.917 2.653 1.00 86.44 95 ILE A C 1
ATOM 766 O O . ILE A 1 95 ? -1.533 1.691 3.372 1.00 86.44 95 ILE A O 1
ATOM 770 N N . PHE A 1 96 ? 0.689 1.681 3.065 1.00 86.56 96 PHE A N 1
ATOM 771 C CA . PHE A 1 96 ? 0.994 1.147 4.393 1.00 86.56 96 PHE A CA 1
ATOM 772 C C . PHE A 1 96 ? 0.620 2.128 5.513 1.00 86.56 96 PHE A C 1
ATOM 774 O O . PHE A 1 96 ? 0.029 1.726 6.517 1.00 86.56 96 PHE A O 1
ATOM 781 N N . MET A 1 97 ? 0.896 3.421 5.327 1.00 88.12 97 MET A N 1
ATOM 782 C CA . MET A 1 97 ? 0.483 4.466 6.266 1.00 88.12 97 MET A CA 1
ATOM 783 C C . MET A 1 97 ? -1.040 4.553 6.393 1.00 88.12 97 MET A C 1
ATOM 785 O O . MET A 1 97 ? -1.553 4.665 7.506 1.00 88.12 97 MET A O 1
ATOM 789 N N . GLU A 1 98 ? -1.771 4.444 5.283 1.00 85.81 98 GLU A N 1
ATOM 790 C CA . GLU A 1 98 ? -3.235 4.452 5.305 1.00 85.81 98 GLU A CA 1
ATOM 791 C C . GLU A 1 98 ? -3.808 3.211 6.009 1.00 85.81 98 GLU A C 1
ATOM 793 O O . GLU A 1 98 ? -4.752 3.314 6.795 1.00 85.81 98 GLU A O 1
ATOM 798 N N . MET A 1 99 ? -3.202 2.037 5.812 1.00 82.94 99 MET A N 1
ATOM 799 C CA . MET A 1 99 ? -3.562 0.825 6.554 1.00 82.94 99 MET A CA 1
ATOM 800 C C . MET A 1 99 ? -3.334 0.999 8.064 1.00 82.94 99 MET A C 1
ATOM 802 O O . MET A 1 99 ? -4.215 0.672 8.863 1.00 82.94 99 MET A O 1
ATOM 806 N N . ASN A 1 100 ? -2.191 1.563 8.466 1.00 86.38 100 ASN A N 1
ATOM 807 C CA . ASN A 1 100 ? -1.892 1.840 9.871 1.00 86.38 100 ASN A CA 1
ATOM 808 C C . ASN A 1 100 ? -2.896 2.832 10.480 1.00 86.38 100 ASN A C 1
ATOM 810 O O . ASN A 1 100 ? -3.437 2.594 11.560 1.00 86.38 100 ASN A O 1
ATOM 814 N N . ARG A 1 101 ? -3.225 3.903 9.747 1.00 85.75 101 ARG A N 1
ATOM 815 C CA . ARG A 1 101 ? -4.241 4.886 10.143 1.00 85.75 101 ARG A CA 1
ATOM 816 C C . ARG A 1 101 ? -5.601 4.229 10.391 1.00 85.75 101 ARG A C 1
ATOM 818 O O . ARG A 1 101 ? -6.254 4.535 11.388 1.00 85.75 101 ARG A O 1
ATOM 825 N N . ASN A 1 102 ? -6.011 3.304 9.525 1.00 83.62 102 ASN A N 1
ATOM 826 C CA . ASN A 1 102 ? -7.262 2.566 9.692 1.00 83.62 102 ASN A CA 1
ATOM 827 C C . ASN A 1 102 ? -7.218 1.592 10.880 1.00 83.62 102 ASN A C 1
ATOM 829 O O . ASN A 1 102 ? -8.221 1.455 11.581 1.00 83.62 102 ASN A O 1
ATOM 833 N N . SER A 1 103 ? -6.073 0.961 11.166 1.00 82.56 103 SER A N 1
ATOM 834 C CA . SER A 1 103 ? -5.924 0.121 12.363 1.00 82.56 103 SER A CA 1
ATOM 835 C C . SER A 1 103 ? -6.074 0.931 13.649 1.00 82.56 103 SER A C 1
ATOM 837 O O . SER A 1 103 ? -6.916 0.597 14.481 1.00 82.56 103 SER A O 1
ATOM 839 N N . ILE A 1 104 ? -5.351 2.050 13.750 1.00 87.25 104 ILE A N 1
ATOM 840 C CA . ILE A 1 104 ? -5.404 2.957 14.904 1.00 87.25 104 ILE A CA 1
ATOM 841 C C . ILE A 1 104 ? -6.830 3.481 15.117 1.00 87.25 104 ILE A C 1
ATOM 843 O O . ILE A 1 104 ? -7.331 3.496 16.237 1.00 87.25 104 ILE A O 1
ATOM 847 N N . MET A 1 105 ? -7.533 3.854 14.044 1.00 84.81 105 MET A N 1
ATOM 848 C CA . MET A 1 105 ? -8.918 4.329 14.133 1.00 84.81 105 MET A CA 1
ATOM 849 C C . MET A 1 105 ? -9.869 3.282 14.737 1.00 84.81 105 MET A C 1
ATOM 851 O O . MET A 1 105 ? -10.778 3.633 15.489 1.00 84.81 105 MET A O 1
ATOM 855 N N . ARG A 1 106 ? -9.680 1.994 14.420 1.00 83.44 106 ARG A N 1
ATOM 856 C CA . ARG A 1 106 ? -10.479 0.909 15.018 1.00 83.44 106 ARG A CA 1
ATOM 857 C C . ARG A 1 106 ? -10.167 0.738 16.499 1.00 83.44 106 ARG A C 1
ATOM 859 O O . ARG A 1 106 ? -11.085 0.535 17.287 1.00 83.44 106 ARG A O 1
ATOM 866 N N . GLU A 1 107 ? -8.897 0.829 16.877 1.00 86.00 107 GLU A N 1
ATOM 867 C CA . GLU A 1 107 ? -8.473 0.742 18.276 1.00 86.00 107 GLU A CA 1
ATOM 868 C C . GLU A 1 107 ? -9.036 1.899 19.110 1.00 86.00 107 GLU A C 1
ATOM 870 O O . GLU A 1 107 ? -9.608 1.650 20.168 1.00 86.00 107 GLU A O 1
ATOM 875 N N . ILE A 1 108 ? -9.005 3.135 18.596 1.00 89.19 108 ILE A N 1
ATOM 876 C CA . ILE A 1 108 ? -9.616 4.302 19.257 1.00 89.19 108 ILE A CA 1
ATOM 877 C C . ILE A 1 108 ? -11.115 4.082 19.487 1.00 89.19 108 ILE A C 1
ATOM 879 O O . ILE A 1 108 ? -11.597 4.279 20.599 1.00 89.19 108 ILE A O 1
ATOM 883 N N . LYS A 1 109 ? -11.853 3.617 18.470 1.00 82.50 109 LYS A N 1
ATOM 884 C CA . LYS A 1 109 ? -13.289 3.319 18.610 1.00 82.50 109 LYS A CA 1
ATOM 885 C C . LYS A 1 109 ? -13.565 2.224 19.639 1.00 82.50 109 LYS A C 1
ATOM 887 O O . LYS A 1 109 ? -14.542 2.316 20.376 1.00 82.50 109 LYS A O 1
ATOM 892 N N . ARG A 1 110 ? -12.716 1.190 19.713 1.00 86.12 110 ARG A N 1
ATOM 893 C CA . ARG A 1 110 ? -12.829 0.149 20.749 1.00 86.12 110 ARG A CA 1
ATOM 894 C C . ARG A 1 110 ? -12.656 0.747 22.146 1.00 86.12 110 ARG A C 1
ATOM 896 O O . ARG A 1 110 ? -13.464 0.459 23.021 1.00 86.12 110 ARG A O 1
ATOM 903 N N . VAL A 1 111 ? -11.670 1.623 22.334 1.00 91.44 111 VAL A N 1
ATOM 904 C CA . VAL A 1 111 ? -11.456 2.333 23.606 1.00 91.44 111 VAL A CA 1
ATOM 905 C C . VAL A 1 111 ? -12.644 3.235 23.955 1.00 91.44 111 VAL A C 1
ATOM 907 O O . VAL A 1 111 ? -13.104 3.207 25.093 1.00 91.44 111 VAL A O 1
ATOM 910 N N . GLU A 1 112 ? -13.188 3.978 22.990 1.00 87.44 112 GLU A N 1
ATOM 911 C CA . GLU A 1 112 ? -14.367 4.833 23.181 1.00 87.44 112 GLU A CA 1
ATOM 912 C C . GLU A 1 112 ? -15.583 4.029 23.671 1.00 87.44 112 GLU A C 1
ATOM 914 O O . GLU A 1 112 ? -16.231 4.410 24.646 1.00 87.44 112 GLU A O 1
ATOM 919 N N . ILE A 1 113 ? -15.844 2.866 23.061 1.00 87.19 113 ILE A N 1
ATOM 920 C CA . ILE A 1 113 ? -16.924 1.961 23.481 1.00 87.19 113 ILE A CA 1
ATOM 921 C C . ILE A 1 113 ? -16.674 1.427 24.897 1.00 87.19 113 ILE A C 1
ATOM 923 O O . ILE A 1 113 ? -17.604 1.390 25.706 1.00 87.19 113 ILE A O 1
ATOM 927 N N . SER A 1 114 ? -15.442 1.028 25.222 1.00 85.38 114 SER A N 1
ATOM 928 C CA . SER A 1 114 ? -15.089 0.551 26.565 1.00 85.38 114 SER A CA 1
ATOM 929 C C . SER A 1 114 ? -15.304 1.627 27.633 1.00 85.38 114 SER A C 1
ATOM 931 O O . SER A 1 114 ? -15.880 1.342 28.683 1.00 85.38 114 SER A O 1
ATOM 933 N N . ILE A 1 115 ? -14.917 2.875 27.352 1.00 90.69 115 ILE A N 1
ATOM 934 C CA . ILE A 1 115 ? -15.146 4.015 28.251 1.00 90.69 115 ILE A CA 1
ATOM 935 C C . ILE A 1 115 ? -16.649 4.285 28.410 1.00 90.69 115 ILE A C 1
ATOM 937 O O . ILE A 1 115 ? -17.118 4.452 29.535 1.00 90.69 115 ILE A O 1
ATOM 941 N N . ALA A 1 116 ? -17.422 4.268 27.319 1.00 82.69 116 ALA A N 1
ATOM 942 C CA . ALA A 1 116 ? -18.871 4.474 27.368 1.00 82.69 116 ALA A CA 1
ATOM 943 C C . ALA A 1 116 ? -19.585 3.405 28.220 1.00 82.69 116 ALA A C 1
ATOM 945 O O . ALA A 1 116 ? -20.458 3.732 29.025 1.00 82.69 116 ALA A O 1
ATOM 946 N N . ARG A 1 117 ? -19.181 2.132 28.099 1.00 82.81 117 ARG A N 1
ATOM 947 C CA . ARG A 1 117 ? -19.702 1.030 28.929 1.00 82.81 117 ARG A CA 1
ATOM 948 C C . ARG A 1 117 ? -19.351 1.204 30.406 1.00 82.81 117 ARG A C 1
ATOM 950 O O . ARG A 1 117 ? -20.209 0.981 31.257 1.00 82.81 117 ARG A O 1
ATOM 957 N N . LEU A 1 118 ? -18.116 1.613 30.709 1.00 91.00 118 LEU A N 1
ATOM 958 C CA . LEU A 1 118 ? -17.678 1.856 32.084 1.00 91.00 118 LEU A CA 1
ATOM 959 C C . LEU A 1 118 ? -18.461 3.012 32.719 1.00 91.00 118 LEU A C 1
ATOM 961 O O . LEU A 1 118 ? -18.955 2.868 33.834 1.00 91.00 118 LEU A O 1
ATOM 965 N N . SER A 1 119 ? -18.643 4.115 31.987 1.00 87.44 119 SER A N 1
ATOM 966 C CA . SER A 1 119 ? -19.450 5.257 32.434 1.00 87.44 119 SER A CA 1
ATOM 967 C C . SER A 1 119 ? -20.886 4.839 32.760 1.00 87.44 119 SER A C 1
ATOM 969 O O . SER A 1 119 ? -21.401 5.184 33.819 1.00 87.44 119 SER A O 1
ATOM 971 N N . ALA A 1 120 ? -21.507 4.021 31.905 1.00 83.25 120 ALA A N 1
ATOM 972 C CA . ALA A 1 120 ? -22.863 3.518 32.129 1.00 83.25 120 ALA A CA 1
ATOM 973 C C . ALA A 1 120 ? -22.977 2.558 33.333 1.00 83.25 120 ALA A C 1
ATOM 975 O O . ALA A 1 120 ? -24.048 2.452 33.929 1.00 83.25 120 ALA A O 1
ATOM 976 N N . LYS A 1 121 ? -21.898 1.844 33.694 1.00 83.94 121 LYS A N 1
ATOM 977 C CA . LYS A 1 121 ? -21.850 0.979 34.890 1.00 83.94 121 LYS A CA 1
ATOM 978 C C . LYS A 1 121 ? -21.679 1.796 36.176 1.00 83.94 121 LYS A C 1
ATOM 980 O O . LYS A 1 121 ? -22.143 1.343 37.210 1.00 83.94 121 LYS A O 1
ATOM 985 N N . ILE A 1 122 ? -21.038 2.968 36.108 1.00 86.00 122 ILE A N 1
ATOM 986 C CA . ILE A 1 122 ? -20.843 3.882 37.251 1.00 86.00 122 ILE A CA 1
ATOM 987 C C . ILE A 1 122 ? -22.108 4.702 37.554 1.00 86.00 122 ILE A C 1
ATOM 989 O O . ILE A 1 122 ? -22.363 5.013 38.711 1.00 86.00 122 ILE A O 1
ATOM 993 N N . GLU A 1 123 ? -22.903 5.057 36.540 1.00 71.69 123 GLU A N 1
ATOM 994 C CA . GLU A 1 123 ? -24.181 5.771 36.729 1.00 71.69 123 GLU A CA 1
ATOM 995 C C . GLU A 1 123 ? -25.321 4.896 37.297 1.00 71.69 123 GLU A C 1
ATOM 997 O O . GLU A 1 123 ? -26.376 5.429 37.643 1.00 71.69 123 GLU A O 1
ATOM 1002 N N . ARG A 1 124 ? -25.132 3.573 37.393 1.00 49.38 124 ARG A N 1
ATOM 1003 C CA . ARG A 1 124 ? -26.071 2.628 38.024 1.00 49.38 124 ARG A CA 1
ATOM 1004 C C . ARG A 1 124 ? -25.668 2.302 39.454 1.00 49.38 124 ARG A C 1
ATOM 1006 O O . ARG A 1 124 ? -26.602 2.141 40.269 1.00 49.38 124 ARG A O 1
#

Radius of gyration: 25.38 Å; chains: 1; bounding box: 50×27×76 Å

Foldseek 3Di:
DDPVVVVVVVVVVVVVVVVVVVVVPPDPVVLLVVLCVDPCNVVLVVLVVVLVVLVVVLVVLVVVLVVCVPPPCNVVSVVVNVVSVVVSVVSVVVSVVSSVVVVVVVVVVVVVVVVVVVVVVVVD

Sequence (124 aa):
MNIDEKIKLELESEALDIDQIMKDEGGLLDRIAVTFQGGMRRWVIIINIAALVVGLLIAWTGYRFYLLIDLETPLFWGVCFVVLLVMQGFIKNWIFMEMNRNSIMREIKRVEISIARLSAKIER